Protein AF-A0A925Z202-F1 (afdb_monomer)

Solvent-accessible surface area (backbone atoms only — not comparable to full-atom values): 5417 Å² total; per-residue (Å²): 87,71,62,61,81,42,60,55,91,42,90,78,46,19,54,68,35,37,52,53,46,52,52,53,21,55,34,23,73,70,73,74,42,89,38,54,37,22,10,60,64,28,51,52,48,29,52,75,57,70,37,56,90,42,40,73,40,79,38,73,48,36,68,71,46,50,43,42,75,75,67,46,84,51,68,81,57,52,53,52,56,51,53,53,51,50,55,63,68,69,56,80,79,84,126

Radius of gyration: 18.95 Å; Cα contacts (8 Å, |Δi|>4): 109; chains: 1; bounding box: 49×37×47 Å

Mean predicted aligned error: 6.06 Å

pLDDT: mean 90.88, std 10.69, range [42.31, 98.75]

Structure (mmCIF, N/CA/C/O backbone):
data_AF-A0A925Z202-F1
#
_entry.id   AF-A0A925Z202-F1
#
loop_
_atom_site.group_PDB
_atom_site.id
_atom_site.type_symbol
_atom_site.label_atom_id
_atom_site.label_alt_id
_atom_site.label_comp_id
_atom_site.label_asym_id
_atom_site.label_entity_id
_atom_site.label_seq_id
_atom_site.pdbx_PDB_ins_code
_atom_site.Cartn_x
_atom_site.Cartn_y
_atom_site.Cartn_z
_atom_site.occupancy
_atom_site.B_iso_or_equiv
_atom_site.auth_seq_id
_atom_site.auth_comp_id
_atom_site.auth_asym_id
_atom_site.auth_atom_id
_atom_site.pdbx_PDB_model_num
ATOM 1 N N . TRP A 1 1 ? 2.695 -1.446 2.423 1.00 92.50 1 TRP A N 1
A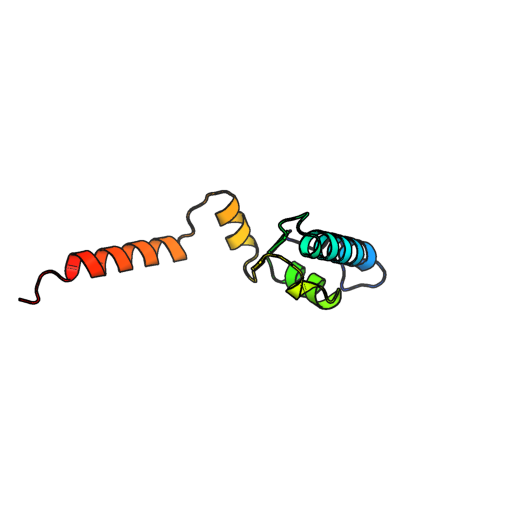TOM 2 C CA . TRP A 1 1 ? 3.518 -1.009 1.284 1.00 92.50 1 TRP A CA 1
ATOM 3 C C . TRP A 1 1 ? 3.316 0.484 1.065 1.00 92.50 1 TRP A C 1
ATOM 5 O O . TRP A 1 1 ? 2.177 0.912 0.928 1.00 92.50 1 TRP A O 1
ATOM 15 N N . ASN A 1 2 ? 4.391 1.274 1.100 1.00 92.50 2 ASN A N 1
ATOM 16 C CA . ASN A 1 2 ? 4.372 2.711 0.834 1.00 92.50 2 ASN A CA 1
ATOM 17 C C . ASN A 1 2 ? 5.639 3.085 0.043 1.00 92.50 2 ASN A C 1
ATOM 19 O O . ASN A 1 2 ? 6.723 3.087 0.614 1.00 92.50 2 ASN A O 1
ATOM 23 N N . GLY A 1 3 ? 5.499 3.311 -1.264 1.00 93.38 3 GLY A N 1
ATOM 24 C CA . GLY A 1 3 ? 6.584 3.656 -2.186 1.00 93.38 3 GLY A CA 1
ATOM 25 C C . GLY A 1 3 ? 6.953 2.514 -3.150 1.00 93.38 3 GLY A C 1
ATOM 26 O O . GLY A 1 3 ? 7.282 1.425 -2.678 1.00 93.38 3 GLY A O 1
ATOM 27 N N . PRO A 1 4 ? 6.916 2.722 -4.481 1.00 95.75 4 PRO A N 1
ATOM 28 C CA . PRO A 1 4 ? 7.421 1.771 -5.480 1.00 95.75 4 PRO A CA 1
ATOM 29 C C . PRO A 1 4 ? 8.869 1.319 -5.221 1.00 95.75 4 PRO A C 1
ATOM 31 O O . PRO A 1 4 ? 9.642 2.026 -4.580 1.00 95.75 4 PRO A O 1
ATOM 34 N N . LEU A 1 5 ? 9.263 0.152 -5.746 1.00 96.06 5 LEU A N 1
ATOM 35 C CA . LEU A 1 5 ? 10.632 -0.369 -5.581 1.00 96.06 5 LEU A CA 1
ATOM 36 C C . LEU A 1 5 ? 11.659 0.320 -6.500 1.00 96.06 5 LEU A C 1
ATOM 38 O O . LEU A 1 5 ? 12.862 0.182 -6.293 1.00 96.06 5 LEU A O 1
ATOM 42 N N . GLY A 1 6 ? 11.191 1.039 -7.516 1.00 94.81 6 GLY A N 1
ATOM 43 C CA . GLY A 1 6 ? 11.998 1.772 -8.488 1.00 94.81 6 GLY A CA 1
ATOM 44 C C . GLY A 1 6 ? 11.152 2.814 -9.217 1.00 94.81 6 GLY A C 1
ATOM 45 O O . GLY A 1 6 ? 9.954 2.925 -8.948 1.00 94.81 6 GLY A O 1
ATOM 46 N N . ALA A 1 7 ? 11.773 3.555 -10.139 1.00 95.69 7 ALA A N 1
ATOM 47 C CA . ALA A 1 7 ? 11.108 4.542 -10.995 1.00 95.69 7 ALA A CA 1
ATOM 48 C C . ALA A 1 7 ? 10.191 3.834 -12.007 1.00 95.69 7 ALA A C 1
ATOM 50 O O . ALA A 1 7 ? 10.570 3.602 -13.155 1.00 95.69 7 ALA A O 1
ATOM 51 N N . PHE A 1 8 ? 9.013 3.411 -11.547 1.00 96.12 8 PHE A N 1
ATOM 52 C CA . PHE A 1 8 ? 8.107 2.541 -12.295 1.00 96.12 8 PHE A CA 1
ATOM 53 C C . PHE A 1 8 ? 7.537 3.181 -13.558 1.00 96.12 8 PHE A C 1
ATOM 55 O O . PHE A 1 8 ? 7.052 2.480 -14.441 1.00 96.12 8 PHE A O 1
ATOM 62 N N . GLU A 1 9 ? 7.624 4.500 -13.639 1.00 95.56 9 GLU A N 1
ATOM 63 C CA . GLU A 1 9 ? 7.229 5.322 -14.770 1.00 95.56 9 GLU A CA 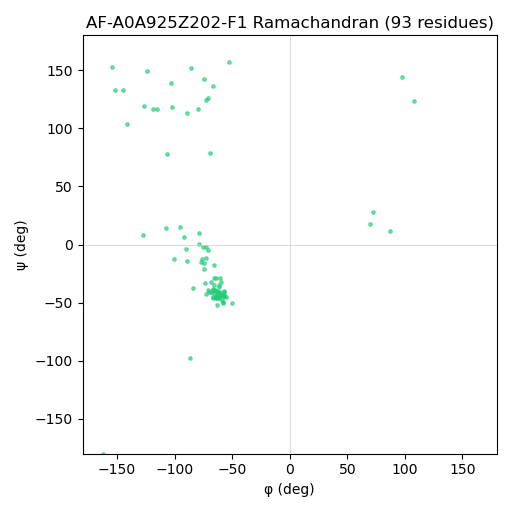1
ATOM 64 C C . GLU A 1 9 ? 8.218 5.230 -15.943 1.00 95.56 9 GLU A C 1
ATOM 66 O O . GLU A 1 9 ? 7.886 5.641 -17.054 1.00 95.56 9 GLU A O 1
ATOM 71 N N . ILE A 1 10 ? 9.432 4.711 -15.716 1.00 96.44 10 ILE A N 1
ATOM 72 C CA . ILE A 1 10 ? 10.507 4.651 -16.711 1.00 96.44 10 ILE A CA 1
ATOM 73 C C . ILE A 1 10 ? 10.818 3.188 -17.030 1.00 96.44 10 ILE A C 1
ATOM 75 O O . ILE A 1 10 ? 11.306 2.450 -16.179 1.00 96.44 10 ILE A O 1
ATOM 79 N N . GLU A 1 11 ? 10.607 2.763 -18.275 1.00 92.56 11 GLU A N 1
ATOM 80 C CA . GLU A 1 11 ? 11.013 1.425 -18.720 1.00 92.56 11 GLU A CA 1
ATOM 81 C C . GLU A 1 11 ? 12.551 1.280 -18.744 1.00 92.56 11 GLU A C 1
ATOM 83 O O . GLU A 1 11 ? 13.236 2.184 -19.237 1.00 92.56 11 GLU A O 1
ATOM 88 N N . PRO A 1 12 ? 13.126 0.156 -18.262 1.00 93.12 12 PRO A N 1
A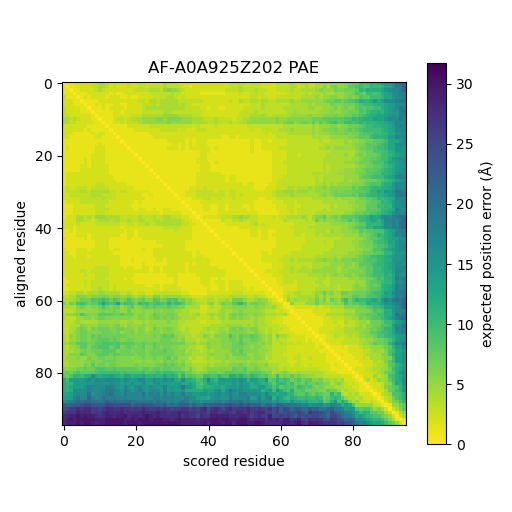TOM 89 C CA . PRO A 1 12 ? 12.479 -1.036 -17.687 1.00 93.12 12 PRO A CA 1
ATOM 90 C C . PRO A 1 12 ? 12.380 -1.038 -16.146 1.00 93.12 12 PRO A C 1
ATOM 92 O O . PRO A 1 12 ? 12.156 -2.078 -15.521 1.00 93.12 12 PRO A O 1
ATOM 95 N N . PHE A 1 13 ? 12.578 0.105 -15.493 1.00 96.00 13 PHE A N 1
ATOM 96 C CA . PHE A 1 13 ? 12.796 0.220 -14.047 1.00 96.00 13 PHE A CA 1
ATOM 97 C C . PHE A 1 13 ? 11.543 -0.014 -13.178 1.00 96.00 13 PHE A C 1
ATOM 99 O O . PHE A 1 13 ? 11.645 -0.042 -11.950 1.00 96.00 13 PHE A O 1
ATOM 106 N N . GLY A 1 14 ? 10.376 -0.255 -13.787 1.00 96.44 14 GLY A N 1
ATOM 107 C CA . GLY A 1 14 ? 9.139 -0.644 -13.097 1.00 96.44 14 GLY A CA 1
ATOM 108 C C . GLY A 1 14 ? 8.926 -2.138 -12.894 1.00 96.44 14 GLY A C 1
ATOM 109 O O . GLY A 1 14 ? 8.096 -2.519 -12.067 1.00 96.44 14 GLY A O 1
ATOM 110 N N . GLN A 1 15 ? 9.683 -3.000 -13.576 1.00 96.88 15 GLN A N 1
ATOM 111 C CA . GLN A 1 15 ? 9.421 -4.444 -13.558 1.00 96.88 15 GLN A CA 1
ATOM 112 C C . GLN A 1 15 ? 9.426 -5.036 -12.142 1.00 96.88 15 GLN A C 1
ATOM 114 O O . GLN A 1 15 ? 8.512 -5.776 -11.787 1.00 96.88 15 GLN A O 1
ATOM 119 N N . GLY A 1 16 ? 10.392 -4.651 -11.301 1.00 97.75 16 GLY A N 1
ATOM 120 C CA . GLY A 1 16 ? 10.447 -5.106 -9.908 1.00 97.75 16 GLY A CA 1
ATOM 121 C C . GLY A 1 16 ? 9.210 -4.698 -9.100 1.00 97.75 16 GLY A C 1
ATOM 122 O O . GLY A 1 16 ? 8.630 -5.523 -8.395 1.00 97.75 16 GLY A O 1
ATOM 123 N N . THR A 1 17 ? 8.756 -3.452 -9.259 1.00 98.19 17 THR A N 1
ATOM 124 C CA . THR A 1 17 ? 7.520 -2.944 -8.646 1.00 98.19 17 THR A CA 1
ATOM 125 C C . THR A 1 17 ? 6.309 -3.769 -9.073 1.00 98.19 17 THR A C 1
ATOM 127 O O . THR A 1 17 ? 5.518 -4.192 -8.227 1.00 98.19 17 THR A O 1
ATOM 130 N N . PHE A 1 18 ? 6.173 -4.039 -10.371 1.00 98.19 18 PHE A N 1
ATOM 131 C CA . PHE A 1 18 ? 5.015 -4.749 -10.908 1.00 98.19 18 PHE A CA 1
ATOM 132 C C . PHE A 1 18 ? 4.993 -6.234 -10.529 1.00 98.19 18 PHE A C 1
ATOM 134 O O . PHE A 1 18 ? 3.931 -6.760 -10.195 1.00 98.19 18 PHE A O 1
ATOM 141 N N . GLU A 1 19 ? 6.143 -6.908 -10.526 1.00 98.25 19 GLU A N 1
ATOM 142 C CA . GLU A 1 19 ? 6.239 -8.309 -10.099 1.00 98.25 19 GLU A CA 1
ATOM 143 C C . GLU A 1 19 ? 5.886 -8.477 -8.619 1.00 98.25 19 GLU A C 1
ATOM 145 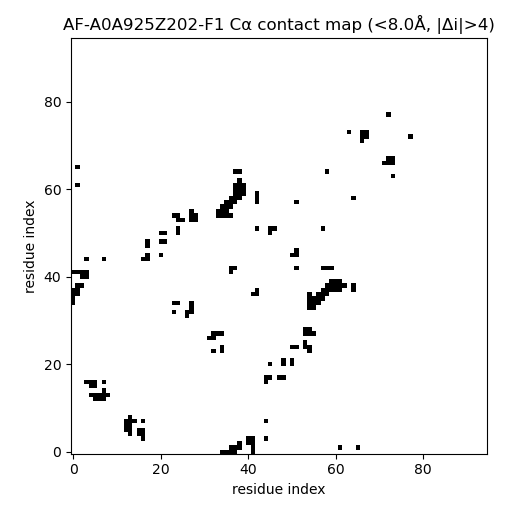O O . GLU A 1 19 ? 5.090 -9.350 -8.260 1.00 98.25 19 GLU A O 1
ATOM 150 N N . VAL A 1 20 ? 6.399 -7.595 -7.754 1.00 98.31 20 VAL A N 1
ATOM 151 C CA . VAL A 1 20 ? 6.046 -7.600 -6.328 1.00 98.31 20 VAL A CA 1
ATOM 152 C C . VAL A 1 20 ? 4.553 -7.320 -6.135 1.00 98.31 20 VAL A C 1
ATOM 154 O O . VAL A 1 20 ? 3.901 -8.033 -5.367 1.00 98.31 20 VAL A O 1
ATOM 157 N N . ALA A 1 21 ? 3.988 -6.350 -6.862 1.00 98.31 21 ALA A N 1
ATOM 158 C CA . ALA A 1 21 ? 2.560 -6.039 -6.813 1.00 98.31 21 ALA A CA 1
ATOM 159 C C . ALA A 1 21 ? 1.695 -7.253 -7.184 1.00 98.31 21 ALA A C 1
ATOM 161 O O . ALA A 1 21 ? 0.801 -7.638 -6.425 1.00 98.31 21 ALA A O 1
ATOM 162 N N . ARG A 1 22 ? 1.998 -7.904 -8.314 1.00 98.62 22 ARG A N 1
ATOM 163 C CA . ARG A 1 22 ? 1.279 -9.097 -8.785 1.00 98.62 22 ARG A CA 1
ATOM 164 C C . ARG A 1 22 ? 1.407 -10.272 -7.820 1.00 98.62 22 ARG A C 1
ATOM 166 O O . ARG A 1 22 ? 0.420 -10.962 -7.553 1.00 98.62 22 ARG A O 1
ATOM 173 N N . ALA A 1 23 ? 2.594 -10.497 -7.260 1.00 98.62 23 ALA A N 1
ATOM 174 C CA . ALA A 1 23 ? 2.807 -11.554 -6.277 1.00 98.62 23 ALA A CA 1
ATOM 175 C C . ALA A 1 23 ? 2.000 -11.314 -4.990 1.00 98.62 23 ALA A C 1
ATOM 177 O O . ALA A 1 23 ? 1.344 -12.23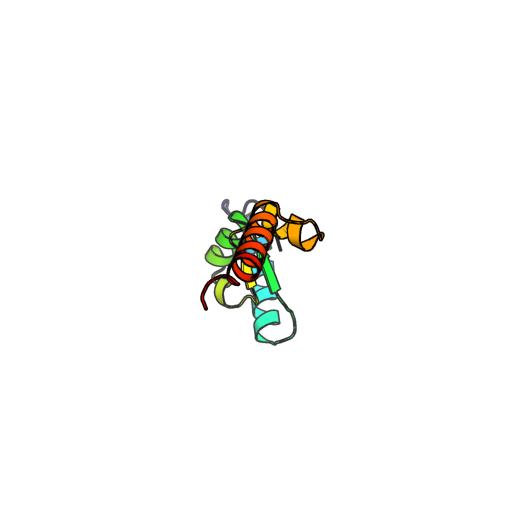8 -4.498 1.00 98.62 23 ALA A O 1
ATOM 178 N N . ALA A 1 24 ? 2.006 -10.083 -4.473 1.00 98.50 24 ALA A N 1
ATOM 179 C CA . ALA A 1 24 ? 1.256 -9.700 -3.280 1.00 98.50 24 ALA A CA 1
ATOM 180 C C . ALA A 1 24 ? -0.263 -9.837 -3.489 1.00 98.50 24 ALA A C 1
ATOM 182 O O . ALA A 1 24 ? -0.943 -10.449 -2.661 1.00 98.50 24 ALA A O 1
ATOM 183 N N . ALA A 1 25 ? -0.783 -9.364 -4.623 1.00 98.56 25 ALA A N 1
ATOM 184 C CA . ALA A 1 25 ? -2.188 -9.518 -5.004 1.00 98.56 25 ALA A CA 1
ATOM 185 C C . ALA A 1 25 ? -2.609 -10.992 -5.061 1.00 98.56 25 ALA A C 1
ATOM 187 O O . ALA A 1 25 ? -3.572 -11.406 -4.413 1.00 98.56 25 ALA A O 1
ATOM 188 N N . ARG A 1 26 ? -1.821 -11.833 -5.746 1.00 98.69 26 ARG A N 1
ATOM 189 C CA . ARG A 1 26 ? -2.075 -13.279 -5.820 1.00 98.69 26 ARG A CA 1
ATOM 190 C C . ARG A 1 26 ? -2.139 -13.924 -4.434 1.00 98.69 26 ARG A C 1
ATOM 192 O O . ARG A 1 26 ? -3.024 -14.738 -4.185 1.00 98.69 26 ARG A O 1
ATOM 199 N N . LEU A 1 27 ? -1.211 -13.588 -3.535 1.00 98.75 27 LEU A N 1
ATOM 200 C CA . LEU A 1 27 ? -1.199 -14.128 -2.170 1.00 98.75 27 LEU A CA 1
ATOM 201 C C . LEU A 1 27 ? -2.382 -13.626 -1.332 1.00 98.75 27 LEU A C 1
ATOM 203 O O . LEU A 1 27 ? -2.905 -14.385 -0.515 1.00 98.75 27 LEU A O 1
ATOM 207 N N . THR A 1 28 ? -2.837 -12.397 -1.576 1.00 98.56 28 THR A N 1
ATOM 208 C CA . THR A 1 28 ? -4.039 -11.832 -0.944 1.00 98.56 28 THR A CA 1
ATOM 209 C C . THR A 1 28 ? -5.283 -12.616 -1.321 1.00 98.56 28 THR A C 1
ATOM 211 O O . THR A 1 28 ? -5.982 -13.113 -0.442 1.00 98.56 28 THR A O 1
ATOM 214 N N . LYS A 1 29 ? -5.518 -12.829 -2.622 1.00 98.25 29 LYS A N 1
ATOM 215 C CA . LYS A 1 29 ? -6.669 -13.612 -3.109 1.00 98.25 29 LYS A CA 1
ATOM 216 C C . LYS A 1 29 ? -6.659 -15.057 -2.617 1.00 98.25 29 LYS A C 1
ATOM 218 O O . LYS A 1 29 ? -7.710 -15.661 -2.452 1.00 98.25 29 LYS A O 1
ATOM 223 N N . GLN A 1 30 ? -5.472 -15.613 -2.372 1.00 98.31 30 GLN A N 1
ATOM 224 C CA . GLN A 1 30 ? -5.305 -16.942 -1.779 1.00 98.31 30 GLN A CA 1
ATOM 225 C C . GLN A 1 30 ? -5.578 -16.970 -0.263 1.00 98.31 30 GLN A C 1
ATOM 227 O O . GLN A 1 30 ? -5.464 -18.033 0.342 1.00 98.31 30 GLN A O 1
ATOM 232 N N . GLY A 1 31 ? -5.883 -15.832 0.369 1.00 97.88 31 GLY A N 1
ATOM 233 C CA . GLY A 1 31 ? -6.080 -15.719 1.816 1.00 97.88 31 GLY A CA 1
ATOM 234 C C . GLY A 1 31 ? -4.792 -15.893 2.626 1.00 97.88 31 GLY A C 1
ATOM 235 O O . GLY A 1 31 ? -4.844 -16.184 3.817 1.00 97.88 31 GLY A O 1
ATOM 236 N N . ARG A 1 32 ? -3.623 -15.759 1.985 1.00 98.44 32 ARG A N 1
ATOM 237 C CA . ARG A 1 32 ? -2.307 -16.035 2.589 1.00 98.44 32 ARG A CA 1
ATOM 238 C C . ARG A 1 32 ? -1.569 -14.785 3.047 1.00 98.44 32 ARG A C 1
ATOM 240 O O . ARG A 1 32 ? -0.548 -14.901 3.720 1.00 98.44 32 ARG A O 1
ATOM 247 N N . LEU A 1 33 ? -2.037 -13.612 2.638 1.00 98.06 33 LEU A N 1
ATOM 248 C CA . LEU A 1 33 ? -1.419 -12.335 2.955 1.00 98.06 33 LEU A CA 1
ATOM 249 C C . LEU A 1 33 ? -2.507 -11.282 3.150 1.00 98.06 33 LEU A C 1
ATOM 251 O O . LEU A 1 33 ? -3.401 -11.163 2.320 1.00 98.06 33 LEU A O 1
ATOM 255 N N . ILE A 1 34 ? -2.405 -10.504 4.225 1.00 97.62 34 ILE A N 1
ATOM 256 C CA . ILE A 1 34 ? -3.169 -9.266 4.378 1.00 97.62 34 ILE A CA 1
ATOM 257 C C . ILE A 1 34 ? -2.319 -8.161 3.763 1.00 97.62 34 ILE A C 1
ATOM 259 O O . ILE A 1 34 ? -1.233 -7.857 4.263 1.00 97.62 34 ILE A O 1
ATOM 263 N N . THR A 1 35 ? -2.779 -7.587 2.658 1.00 97.19 35 THR A N 1
ATOM 264 C CA . THR A 1 35 ? -2.038 -6.555 1.934 1.00 97.19 35 THR A CA 1
ATOM 265 C C . THR A 1 35 ? -2.598 -5.178 2.220 1.00 97.19 35 THR A C 1
ATOM 267 O O . THR A 1 35 ? -3.741 -4.850 1.918 1.00 97.19 35 THR A O 1
ATOM 270 N N . VAL A 1 36 ? -1.741 -4.349 2.800 1.00 95.12 36 VAL A N 1
ATOM 271 C CA . VAL A 1 36 ? -2.050 -2.972 3.156 1.00 95.12 36 VAL A CA 1
ATOM 272 C C . VAL A 1 36 ? -1.105 -2.074 2.374 1.00 95.12 36 VAL A C 1
ATOM 274 O O . VAL A 1 36 ? 0.116 -2.155 2.553 1.00 95.12 36 VAL A O 1
ATOM 277 N N . ALA A 1 37 ? -1.643 -1.239 1.494 1.00 94.44 37 ALA A N 1
ATOM 278 C CA . ALA A 1 37 ? -0.881 -0.303 0.676 1.00 94.44 37 ALA A CA 1
ATOM 279 C C . ALA A 1 37 ? -1.370 1.133 0.877 1.00 94.44 37 ALA A C 1
ATOM 281 O O . ALA A 1 37 ? -2.540 1.365 1.172 1.00 94.44 37 ALA A O 1
ATOM 282 N N . GLY A 1 38 ? -0.469 2.101 0.738 1.00 92.06 38 GLY A N 1
ATOM 283 C CA . GLY A 1 38 ? -0.804 3.507 0.925 1.00 92.06 38 GLY A CA 1
ATOM 284 C C . GLY A 1 38 ? 0.113 4.452 0.162 1.00 92.06 38 GLY A C 1
ATOM 285 O O . GLY A 1 38 ? 1.284 4.132 -0.055 1.00 92.06 38 GLY A O 1
ATOM 286 N N . GLY A 1 39 ? -0.401 5.629 -0.190 1.00 93.31 39 GLY A N 1
ATOM 287 C CA . GLY A 1 39 ? 0.337 6.728 -0.821 1.00 93.31 39 GLY A CA 1
ATOM 288 C C . GLY A 1 39 ? 0.182 6.786 -2.338 1.00 93.31 39 GLY A C 1
ATOM 289 O O . GLY A 1 39 ? 0.123 5.749 -2.992 1.00 93.31 39 GLY A O 1
ATOM 290 N N . GLY A 1 40 ? 0.132 8.007 -2.882 1.00 93.44 40 GLY A N 1
ATOM 291 C CA . GLY A 1 40 ? -0.179 8.279 -4.290 1.00 93.44 40 GLY A CA 1
ATOM 292 C C . GLY A 1 40 ? 0.639 7.452 -5.281 1.00 93.44 40 GLY A C 1
ATOM 293 O O . GLY A 1 40 ? 0.054 6.774 -6.118 1.00 93.44 40 GLY A O 1
ATOM 294 N N . ASP A 1 41 ? 1.963 7.419 -5.132 1.00 94.62 41 ASP A N 1
ATOM 295 C CA . ASP A 1 41 ? 2.837 6.674 -6.051 1.00 94.62 41 ASP A CA 1
ATOM 296 C C . ASP A 1 41 ? 2.624 5.160 -5.955 1.00 94.62 41 ASP A C 1
ATOM 298 O O . ASP A 1 41 ? 2.587 4.468 -6.969 1.00 94.62 41 ASP A O 1
ATOM 302 N N . THR A 1 42 ? 2.402 4.632 -4.744 1.00 95.44 42 THR A N 1
ATOM 303 C CA . THR A 1 42 ? 2.047 3.218 -4.554 1.00 95.44 42 THR A CA 1
ATOM 304 C C . THR A 1 42 ? 0.733 2.899 -5.256 1.00 95.44 42 THR A C 1
ATOM 306 O O . THR A 1 42 ? 0.645 1.898 -5.959 1.00 95.44 42 THR A O 1
ATOM 309 N N . VAL A 1 43 ? -0.288 3.745 -5.085 1.00 95.50 43 VAL A N 1
ATOM 310 C CA . VAL A 1 43 ? -1.599 3.558 -5.721 1.00 95.50 43 VAL A CA 1
ATOM 311 C C . VAL A 1 43 ? -1.464 3.590 -7.243 1.00 95.50 43 VAL A C 1
ATOM 313 O O . VAL A 1 43 ? -1.988 2.707 -7.920 1.00 95.50 43 VAL A O 1
ATOM 316 N N . SER A 1 44 ? -0.709 4.545 -7.785 1.00 96.19 44 SER A N 1
ATOM 317 C CA . SER A 1 44 ? -0.424 4.635 -9.220 1.00 96.19 44 SER A CA 1
ATOM 318 C C . SER A 1 44 ? 0.291 3.388 -9.745 1.00 96.19 44 SER A C 1
ATOM 320 O O . SER A 1 44 ? -0.106 2.849 -10.777 1.00 96.19 44 SER A O 1
ATOM 322 N N . ALA A 1 45 ? 1.284 2.874 -9.016 1.00 97.00 45 ALA A N 1
ATOM 323 C CA . ALA A 1 45 ? 1.998 1.659 -9.393 1.00 97.00 45 ALA A CA 1
ATOM 324 C C . ALA A 1 45 ? 1.113 0.399 -9.342 1.00 97.00 45 ALA A C 1
ATOM 326 O O . ALA A 1 45 ? 1.202 -0.448 -10.231 1.00 97.00 45 ALA A O 1
ATOM 327 N N . LEU A 1 46 ? 0.236 0.275 -8.339 1.00 97.44 46 LEU A N 1
ATOM 328 C CA . LEU A 1 46 ? -0.737 -0.823 -8.250 1.00 97.44 46 LEU A CA 1
ATOM 329 C C . LEU A 1 46 ? -1.758 -0.777 -9.394 1.00 97.44 46 LEU A C 1
ATOM 331 O O . LEU A 1 46 ? -2.070 -1.820 -9.976 1.00 97.44 46 LEU A O 1
ATOM 335 N N . ASN A 1 47 ? -2.219 0.426 -9.750 1.00 96.88 47 ASN A N 1
ATOM 336 C CA . ASN A 1 47 ? -3.112 0.645 -10.886 1.00 96.88 47 ASN A CA 1
ATOM 337 C C . ASN A 1 47 ? -2.424 0.276 -12.205 1.00 96.88 47 ASN A C 1
ATOM 339 O O . ASN A 1 47 ? -3.002 -0.453 -13.006 1.00 96.88 47 ASN A O 1
ATOM 343 N N . ALA A 1 48 ? -1.177 0.712 -12.406 1.00 96.75 48 ALA A N 1
ATOM 344 C CA . ALA A 1 48 ? -0.381 0.358 -13.581 1.00 96.75 48 ALA A CA 1
ATOM 345 C C . ALA A 1 48 ? -0.132 -1.159 -13.681 1.00 96.75 48 ALA A C 1
ATOM 347 O O . ALA A 1 48 ? -0.130 -1.720 -14.775 1.00 96.75 48 ALA A O 1
ATOM 348 N N . ALA A 1 49 ? 0.023 -1.841 -12.542 1.00 97.06 49 ALA A N 1
ATOM 349 C CA . ALA A 1 49 ? 0.128 -3.296 -12.481 1.00 97.06 49 ALA A CA 1
ATOM 350 C C . ALA A 1 49 ? -1.219 -4.029 -12.652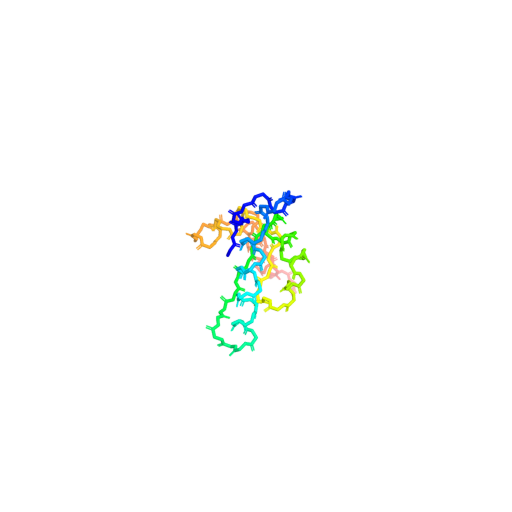 1.00 97.06 49 ALA A C 1
ATOM 352 O O . ALA A 1 49 ? -1.205 -5.246 -12.847 1.00 97.06 49 ALA A O 1
ATOM 353 N N . GLY A 1 50 ? -2.354 -3.322 -12.576 1.00 97.94 50 GLY A N 1
ATOM 354 C CA . GLY A 1 50 ? -3.702 -3.875 -12.721 1.00 97.94 50 GLY A CA 1
ATOM 355 C C . GLY A 1 50 ? -4.179 -4.714 -11.532 1.00 97.94 50 GLY A C 1
ATOM 356 O O . GLY A 1 50 ? -4.954 -5.645 -11.732 1.00 97.94 50 GLY A O 1
ATOM 357 N N . VAL A 1 51 ? -3.694 -4.440 -10.314 1.00 98.19 51 VAL A N 1
ATOM 358 C CA . VAL A 1 51 ? -3.934 -5.309 -9.140 1.00 98.19 51 VAL A CA 1
ATOM 359 C C . VAL A 1 51 ? -4.505 -4.600 -7.910 1.00 98.19 51 VAL A C 1
ATOM 361 O O . VAL A 1 51 ? -4.581 -5.198 -6.839 1.00 98.19 51 VAL A O 1
ATOM 364 N N . THR A 1 52 ? -4.900 -3.333 -8.030 1.00 96.88 52 THR A N 1
ATOM 365 C CA . THR A 1 52 ? -5.389 -2.519 -6.903 1.00 96.88 52 THR A CA 1
ATOM 366 C C . THR A 1 52 ? -6.559 -3.165 -6.162 1.00 96.88 52 THR A C 1
ATOM 368 O O . THR A 1 52 ? -6.524 -3.245 -4.937 1.00 96.88 52 THR A O 1
ATOM 371 N N . ASP A 1 53 ? -7.547 -3.690 -6.890 1.00 97.12 53 ASP A N 1
ATOM 372 C CA . ASP A 1 53 ? -8.753 -4.298 -6.305 1.00 97.12 53 ASP A CA 1
ATOM 373 C C . ASP A 1 53 ? -8.494 -5.667 -5.654 1.00 97.12 53 ASP A C 1
ATOM 375 O O . ASP A 1 53 ? -9.336 -6.190 -4.926 1.00 97.12 53 ASP A O 1
ATOM 379 N N . ASP A 1 54 ? -7.320 -6.252 -5.897 1.00 98.00 54 ASP A N 1
ATOM 380 C CA . ASP A 1 54 ? -6.916 -7.533 -5.321 1.00 98.00 54 ASP A CA 1
ATOM 381 C C . ASP A 1 54 ? -6.186 -7.371 -3.973 1.00 98.00 54 ASP A C 1
ATOM 383 O O . ASP A 1 54 ? -5.840 -8.371 -3.337 1.00 98.00 54 ASP A O 1
ATOM 387 N N . PHE A 1 55 ? -5.931 -6.134 -3.531 1.00 97.94 55 PHE A N 1
ATOM 388 C CA . PHE A 1 55 ? -5.333 -5.838 -2.228 1.00 97.94 55 PHE A CA 1
ATOM 389 C C . PHE A 1 55 ? -6.392 -5.777 -1.119 1.00 97.94 55 PHE A C 1
ATOM 391 O O . PHE A 1 55 ? -7.543 -5.422 -1.354 1.00 97.94 55 PHE A O 1
ATOM 398 N N . THR A 1 56 ? -6.008 -6.085 0.126 1.00 97.50 56 THR A N 1
ATOM 399 C CA . THR A 1 56 ? -6.947 -6.036 1.264 1.00 97.50 56 THR A CA 1
ATOM 400 C C . THR A 1 56 ? -7.371 -4.607 1.591 1.00 97.50 56 THR A C 1
ATOM 402 O O . THR A 1 56 ? -8.530 -4.362 1.917 1.00 97.50 56 THR A O 1
ATOM 405 N N . TYR A 1 57 ? -6.431 -3.663 1.540 1.00 95.06 57 TYR A N 1
ATOM 406 C CA . TYR A 1 57 ? -6.706 -2.250 1.766 1.00 95.06 57 TYR A CA 1
ATOM 407 C C . TYR A 1 57 ? -5.710 -1.368 1.018 1.00 95.06 57 TYR A C 1
ATOM 409 O O . TYR A 1 57 ? -4.493 -1.566 1.110 1.00 95.06 57 TYR A O 1
ATOM 417 N N . VAL A 1 58 ? -6.236 -0.358 0.326 1.00 94.56 58 VAL A N 1
ATOM 418 C CA . VAL A 1 58 ? -5.454 0.640 -0.402 1.00 94.56 58 VAL A CA 1
ATOM 419 C C . VAL A 1 58 ? -5.878 2.036 0.044 1.00 94.56 58 VAL A C 1
ATOM 421 O O . VAL A 1 58 ? -7.030 2.433 -0.108 1.00 94.56 58 VAL A O 1
ATOM 424 N N . SER A 1 59 ? -4.930 2.785 0.599 1.00 91.12 59 SER A N 1
ATOM 425 C CA . SER A 1 59 ? -5.115 4.160 1.055 1.00 91.12 59 SER A CA 1
ATOM 426 C C . SER A 1 59 ? -4.506 5.157 0.076 1.00 91.12 59 SER A C 1
ATOM 428 O O . SER A 1 59 ? -3.374 4.995 -0.379 1.00 91.12 59 SER A O 1
ATOM 430 N N . THR A 1 60 ? -5.196 6.263 -0.184 1.00 87.69 60 THR A N 1
ATOM 431 C CA . THR A 1 60 ? -4.589 7.410 -0.880 1.00 87.69 60 THR A CA 1
ATOM 432 C C . THR A 1 60 ? -3.637 8.191 0.026 1.00 87.69 60 THR A C 1
ATOM 434 O O . THR A 1 60 ? -2.736 8.875 -0.459 1.00 87.69 60 THR A O 1
ATOM 437 N N . ALA A 1 61 ? -3.784 8.064 1.348 1.00 84.81 61 ALA A N 1
ATOM 438 C CA . ALA A 1 61 ? -2.893 8.704 2.300 1.00 84.81 61 ALA A CA 1
ATOM 439 C C . ALA A 1 61 ? -1.528 7.999 2.307 1.00 84.81 61 ALA A C 1
ATOM 441 O O . ALA A 1 61 ? -1.437 6.788 2.509 1.00 84.81 61 ALA A O 1
ATOM 442 N N . GLY A 1 62 ? -0.472 8.779 2.069 1.00 83.19 62 GLY A N 1
ATOM 443 C CA . GLY A 1 62 ? 0.920 8.338 2.147 1.00 83.19 62 GLY A CA 1
ATOM 444 C C . GLY A 1 62 ? 1.462 8.457 3.569 1.00 83.19 62 GLY A C 1
ATOM 445 O O . GLY A 1 62 ? 1.201 7.600 4.406 1.00 83.19 62 GLY A O 1
ATOM 446 N N . GLY A 1 63 ? 2.179 9.548 3.852 1.00 83.88 63 GLY A N 1
ATOM 447 C CA . GLY A 1 63 ? 2.830 9.773 5.150 1.00 83.88 63 GLY A CA 1
ATOM 448 C C . GLY A 1 63 ? 1.874 9.730 6.345 1.00 83.88 63 GLY A C 1
ATOM 449 O O . GLY A 1 63 ? 2.146 9.025 7.306 1.00 83.88 63 GLY A O 1
ATOM 450 N N . ALA A 1 64 ? 0.701 10.369 6.250 1.00 88.38 64 ALA A N 1
ATOM 451 C CA . ALA A 1 64 ? -0.293 10.351 7.332 1.00 88.38 64 ALA A CA 1
ATOM 452 C C . ALA A 1 64 ? -0.775 8.930 7.682 1.00 88.38 64 ALA A C 1
ATOM 454 O O . ALA A 1 64 ? -1.073 8.632 8.834 1.00 88.38 64 ALA A O 1
ATOM 455 N N . PHE A 1 65 ? -0.837 8.033 6.695 1.00 85.62 65 PHE A N 1
ATOM 456 C CA . PHE A 1 65 ? -1.190 6.638 6.937 1.00 85.62 65 PHE A CA 1
ATOM 457 C C . PHE A 1 65 ? -0.080 5.893 7.687 1.00 85.62 65 PHE A C 1
ATOM 459 O O . PHE A 1 65 ? -0.370 5.131 8.607 1.00 85.62 65 PHE A O 1
ATOM 466 N N . LEU A 1 66 ? 1.184 6.136 7.329 1.00 84.56 66 LEU A N 1
ATOM 467 C CA . LEU A 1 66 ? 2.330 5.554 8.027 1.00 84.56 66 LEU A CA 1
ATOM 468 C C . LEU A 1 66 ? 2.470 6.082 9.455 1.00 84.56 66 LEU A C 1
ATOM 470 O O . LEU A 1 66 ? 2.629 5.283 10.36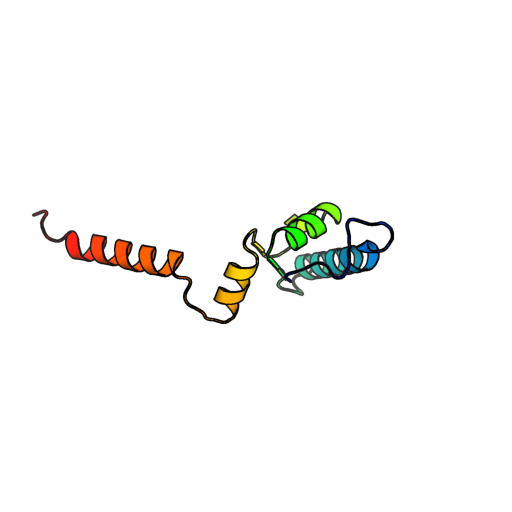8 1.00 84.56 66 LEU A O 1
ATOM 474 N N . GLU A 1 67 ? 2.338 7.391 9.667 1.00 89.31 67 GLU A N 1
ATOM 475 C CA . GLU A 1 67 ? 2.382 7.987 11.008 1.00 89.31 67 GLU A CA 1
ATOM 476 C C . GLU A 1 67 ? 1.323 7.379 11.930 1.00 89.31 67 GLU A C 1
ATOM 478 O O . GLU A 1 67 ? 1.591 7.074 13.092 1.00 89.31 67 GLU A O 1
ATOM 483 N N . TRP A 1 68 ? 0.125 7.146 11.396 1.00 88.75 68 TRP A N 1
ATOM 484 C CA . TRP A 1 68 ? -0.932 6.472 12.135 1.00 88.75 68 TRP A CA 1
ATOM 485 C C . TRP A 1 68 ? -0.597 5.007 12.443 1.00 88.75 68 TRP A C 1
ATOM 487 O O . TRP A 1 68 ? -0.826 4.557 13.565 1.00 88.75 68 TRP A O 1
ATOM 497 N N . LEU A 1 69 ? -0.013 4.268 11.492 1.00 86.44 69 LEU A N 1
ATOM 498 C CA . LEU A 1 69 ? 0.469 2.901 11.733 1.00 86.44 69 LEU A CA 1
ATOM 499 C C . LEU A 1 69 ? 1.619 2.840 12.751 1.00 86.44 69 LEU A C 1
ATOM 501 O O . LEU A 1 69 ? 1.742 1.846 13.462 1.00 86.44 69 LEU A O 1
ATOM 505 N N . GLU A 1 70 ? 2.429 3.894 12.858 1.00 89.75 70 GLU A N 1
ATOM 506 C CA . GLU A 1 70 ? 3.447 4.061 13.906 1.00 89.75 70 GLU A CA 1
ATOM 507 C C . GLU A 1 70 ? 2.836 4.341 15.293 1.00 89.75 70 GLU A C 1
ATOM 509 O O . GLU A 1 70 ? 3.561 4.406 16.285 1.00 89.75 70 GLU A O 1
ATOM 514 N N . GLY A 1 71 ? 1.511 4.502 15.383 1.00 90.81 71 GLY A N 1
ATOM 515 C CA . GLY A 1 71 ? 0.787 4.768 16.625 1.00 90.81 71 GLY A CA 1
ATOM 516 C C . GLY A 1 71 ? 0.697 6.248 16.993 1.00 90.81 71 GLY A C 1
ATOM 517 O O . GLY A 1 71 ? 0.298 6.568 18.113 1.00 90.81 71 GLY A O 1
ATOM 518 N N . LYS A 1 72 ? 1.056 7.163 16.083 1.00 92.56 72 LYS A N 1
ATOM 519 C CA . LYS A 1 72 ? 0.901 8.603 16.317 1.00 92.56 72 LYS A CA 1
ATOM 520 C C . LYS A 1 72 ? -0.567 9.000 16.192 1.00 92.56 72 LYS A C 1
ATOM 522 O O . LYS A 1 72 ? -1.291 8.538 15.307 1.00 92.56 72 LYS A O 1
ATOM 527 N N . ASP A 1 73 ? -0.992 9.921 17.050 1.00 91.69 73 ASP A N 1
ATOM 528 C CA . ASP A 1 73 ? -2.287 10.569 16.891 1.00 91.69 73 ASP A CA 1
ATOM 529 C C . ASP A 1 73 ? -2.253 11.512 15.691 1.00 91.69 73 ASP A C 1
ATOM 531 O O . ASP A 1 73 ? -1.421 12.414 15.605 1.00 91.69 73 ASP A O 1
ATOM 535 N N . LEU A 1 74 ? -3.205 11.333 14.776 1.00 92.69 74 LEU A N 1
ATOM 536 C CA . LEU A 1 74 ? -3.397 12.252 13.663 1.00 92.69 74 LEU A CA 1
ATOM 537 C C . LEU A 1 74 ? -4.179 13.478 14.153 1.00 92.69 74 LEU A C 1
ATOM 539 O O . LEU A 1 74 ? -5.355 13.323 14.504 1.00 92.69 74 LEU A O 1
ATOM 543 N N . PRO A 1 75 ? -3.609 14.701 14.130 1.00 91.56 75 PRO A N 1
ATOM 544 C CA . PRO A 1 75 ? -4.261 15.883 14.702 1.00 91.56 75 PRO A CA 1
ATOM 545 C C . PRO A 1 75 ? -5.649 16.155 14.106 1.00 91.56 75 PRO A C 1
ATOM 547 O O . PRO A 1 75 ? -6.600 16.448 14.831 1.00 91.56 75 PRO A O 1
ATOM 550 N N . GLY A 1 76 ? -5.791 15.972 12.788 1.00 91.56 76 GLY A N 1
ATOM 551 C CA . GLY A 1 76 ? -7.065 16.140 12.084 1.00 91.56 76 GLY A CA 1
ATOM 552 C C . GLY A 1 76 ? -8.138 15.120 12.485 1.00 91.56 76 GLY A C 1
ATOM 553 O O . GLY A 1 76 ? -9.322 15.437 12.460 1.00 91.56 76 GLY A O 1
ATOM 554 N N . VAL A 1 77 ? -7.753 13.914 12.912 1.00 91.06 77 VAL A N 1
ATOM 555 C CA . VAL A 1 77 ? -8.698 12.906 13.426 1.00 91.06 77 VAL A CA 1
ATOM 556 C C . VAL A 1 77 ? -8.991 13.149 14.908 1.00 91.06 77 VAL A C 1
ATOM 558 O O . VAL A 1 77 ? -10.129 12.986 15.353 1.00 91.06 77 VAL A O 1
ATOM 561 N N . ALA A 1 78 ? -7.983 13.564 15.678 1.00 92.31 78 ALA A N 1
ATOM 562 C CA . ALA A 1 78 ? -8.115 13.848 17.103 1.00 92.31 78 ALA A CA 1
ATOM 563 C C . ALA A 1 78 ? -9.142 14.959 17.374 1.00 92.31 78 ALA A C 1
ATOM 565 O O . ALA A 1 78 ? -10.001 14.792 18.243 1.00 92.31 78 ALA A O 1
ATOM 566 N N . VAL A 1 79 ? -9.118 16.044 16.589 1.00 93.75 79 VAL A N 1
ATOM 567 C CA . VAL A 1 79 ? -10.086 17.143 16.744 1.00 93.75 79 VAL A CA 1
ATOM 568 C C . VAL A 1 79 ? -11.525 16.682 16.481 1.00 93.75 79 VAL A C 1
ATOM 570 O O . VAL A 1 79 ? -12.422 17.010 17.253 1.00 93.75 79 VAL A O 1
ATOM 573 N N . LEU A 1 80 ? -11.752 15.830 15.475 1.00 92.00 80 LEU A N 1
ATOM 574 C CA . LEU A 1 80 ? -13.086 15.302 15.167 1.00 92.00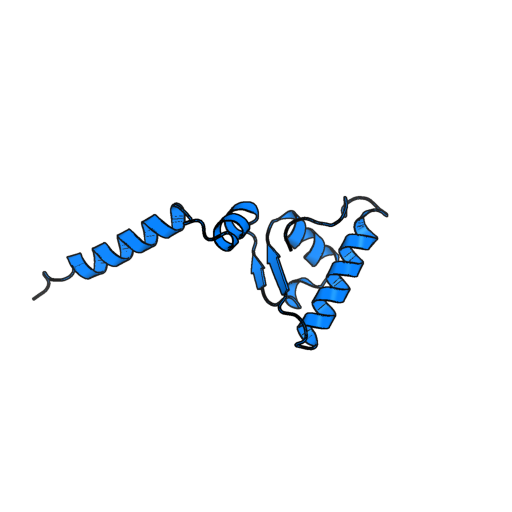 80 LEU A CA 1
ATOM 575 C C . LEU A 1 80 ? -13.635 14.421 16.298 1.00 92.00 80 LEU A C 1
ATOM 577 O O . LEU A 1 80 ? -14.814 14.521 16.642 1.00 92.00 80 LEU A O 1
ATOM 581 N N . LYS A 1 81 ? -12.781 13.598 16.925 1.00 89.69 81 LYS A N 1
ATOM 582 C CA . LYS A 1 81 ? -13.164 12.784 18.094 1.00 89.69 81 LYS A CA 1
ATOM 583 C C . LYS A 1 81 ? -13.596 13.658 19.275 1.00 89.69 81 LYS A C 1
ATOM 585 O O . LYS A 1 81 ? -14.581 13.342 19.942 1.00 89.69 81 LYS A O 1
ATOM 590 N N . GLN A 1 82 ? -12.882 14.757 19.520 1.00 88.06 82 GLN A N 1
ATOM 591 C CA . GLN A 1 82 ? -13.216 15.707 20.584 1.00 88.06 82 GLN A CA 1
ATOM 592 C C . GLN A 1 82 ? -14.539 16.425 20.300 1.00 88.06 82 GLN A C 1
ATOM 594 O O . GLN A 1 82 ? -15.401 16.474 21.178 1.00 88.06 82 GLN A O 1
ATOM 599 N N . SER A 1 83 ? -14.740 16.915 19.072 1.00 85.56 83 SER A N 1
ATOM 600 C CA . SER A 1 83 ? -15.991 17.570 18.671 1.00 85.56 83 SER A CA 1
ATOM 601 C C . SER A 1 83 ? -17.198 16.638 18.794 1.00 85.56 83 SER A C 1
ATOM 603 O O . SER A 1 83 ? -18.245 17.053 19.289 1.00 85.56 83 SER A O 1
ATOM 605 N N . PHE A 1 84 ? -17.052 15.368 18.403 1.00 84.94 84 PHE A N 1
ATOM 606 C CA . PHE A 1 84 ? -18.120 14.378 18.544 1.00 84.94 84 PHE A CA 1
ATOM 607 C C . PHE A 1 84 ? -18.491 14.138 20.014 1.00 84.94 84 PHE A C 1
ATOM 609 O O . PHE A 1 84 ? -19.669 14.176 20.369 1.00 84.94 84 PHE A O 1
ATOM 616 N N . LYS A 1 85 ? -17.494 13.963 20.889 1.00 80.19 85 LYS A N 1
ATOM 617 C CA . LYS A 1 85 ? -17.720 13.790 22.331 1.00 80.19 85 LYS A CA 1
ATOM 618 C C . LYS A 1 85 ? -18.413 15.009 22.954 1.00 80.19 85 LYS A C 1
ATOM 620 O O . LYS A 1 85 ? -19.398 14.846 23.669 1.00 80.19 85 LYS A O 1
ATOM 625 N N . ALA A 1 86 ? -17.966 16.217 22.609 1.00 77.25 86 ALA A N 1
ATOM 626 C CA . ALA A 1 86 ? -18.582 17.458 23.076 1.00 77.25 86 ALA A CA 1
ATOM 627 C C . ALA A 1 86 ? -20.048 17.596 22.621 1.00 77.25 86 ALA A C 1
ATOM 629 O O . ALA A 1 86 ? -20.886 18.068 23.386 1.00 77.25 86 ALA A O 1
ATOM 630 N N . SER A 1 87 ? -20.389 17.141 21.409 1.00 76.88 87 SER A N 1
ATOM 631 C CA . SER A 1 87 ? -21.774 17.139 20.917 1.00 76.88 87 SER A CA 1
ATOM 632 C C . SER A 1 87 ? -22.688 16.192 21.702 1.00 76.88 87 SER A C 1
ATOM 634 O O . SER A 1 87 ? -23.870 16.493 21.868 1.00 76.88 87 SER A O 1
ATOM 636 N N . LEU A 1 88 ? -22.173 15.050 22.163 1.00 76.12 88 LEU A N 1
ATOM 637 C CA . LEU A 1 88 ? -22.941 14.101 22.974 1.00 76.12 88 LEU A CA 1
ATOM 638 C C . LEU A 1 88 ? -23.167 14.631 24.394 1.00 76.12 88 LEU A C 1
ATOM 640 O O . LEU A 1 88 ? -24.278 14.550 24.913 1.00 76.12 88 LEU A O 1
ATOM 644 N N . GLU A 1 89 ? -22.138 15.222 24.999 1.00 77.62 89 GLU A N 1
ATOM 645 C CA . GLU A 1 89 ? -22.202 15.772 26.360 1.00 77.62 89 GLU A CA 1
ATOM 646 C C . GLU A 1 89 ? -23.016 17.078 26.419 1.00 77.62 89 GLU A C 1
ATOM 648 O O . GLU A 1 89 ? -23.744 17.321 27.379 1.00 77.62 89 GLU A O 1
ATOM 653 N N . GLY A 1 90 ? -22.973 17.890 25.359 1.00 63.09 90 GLY A N 1
ATOM 654 C CA . GLY A 1 90 ? -23.728 19.139 25.236 1.00 63.09 90 GLY A CA 1
ATOM 655 C C . GLY A 1 90 ? -25.209 18.984 24.867 1.00 63.09 90 GLY A C 1
ATOM 656 O O . GLY A 1 90 ? -25.894 19.995 24.740 1.00 63.09 90 GLY A O 1
ATOM 657 N N . SER A 1 91 ? -25.720 17.761 24.683 1.00 58.44 91 SER A N 1
ATOM 658 C CA . SER A 1 91 ? -27.112 17.493 24.270 1.00 58.44 91 SER A CA 1
ATOM 659 C C . SER A 1 91 ? -28.102 17.296 25.436 1.00 58.44 91 SER A C 1
ATOM 661 O O . SER A 1 91 ? -29.265 16.978 25.194 1.00 58.44 91 SER A O 1
ATOM 663 N N . SER A 1 92 ? -27.700 17.508 26.699 1.00 56.03 92 SER A N 1
ATOM 664 C CA . SER A 1 92 ? -28.566 17.248 27.870 1.00 56.03 92 SER A CA 1
ATOM 665 C C . SER A 1 92 ? -29.630 18.319 28.191 1.00 56.03 92 SER A C 1
ATOM 667 O O . SER A 1 92 ? -30.280 18.224 29.227 1.00 56.03 92 SER A O 1
ATOM 669 N N . TRP A 1 93 ? -29.872 19.311 27.323 1.00 63.06 93 TRP A N 1
ATOM 670 C CA . TRP A 1 93 ? -30.810 20.423 27.592 1.00 63.06 93 TRP A CA 1
ATOM 671 C C . TRP A 1 93 ? -32.132 20.388 26.803 1.00 63.06 93 TRP A C 1
ATOM 673 O O . TRP A 1 93 ? -32.855 21.380 26.781 1.00 63.06 93 TRP A O 1
ATOM 683 N N . ARG 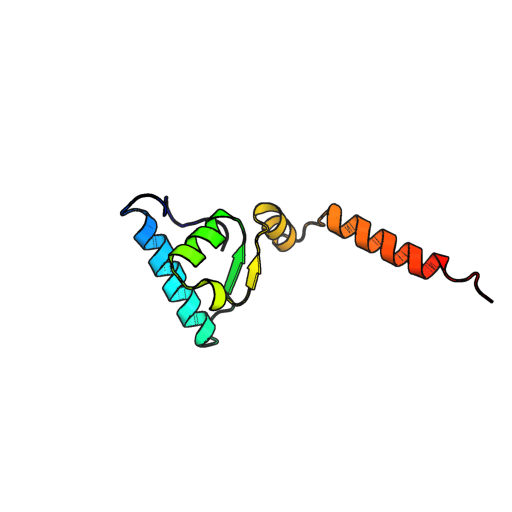A 1 94 ? -32.493 19.267 26.166 1.00 53.53 94 ARG A N 1
ATOM 684 C CA . ARG A 1 94 ? -33.815 19.100 25.529 1.00 53.53 94 ARG A CA 1
ATOM 685 C C . ARG A 1 94 ? -34.710 18.150 26.331 1.00 53.53 94 ARG A C 1
ATOM 687 O O . ARG A 1 94 ? -34.871 16.993 25.950 1.00 53.53 94 ARG A O 1
ATOM 694 N N . ALA A 1 95 ? -35.278 18.665 27.420 1.00 42.31 95 ALA A N 1
ATOM 695 C CA . ALA A 1 95 ? -36.479 18.158 28.085 1.00 42.31 95 ALA A CA 1
ATOM 696 C C . ALA A 1 95 ? -37.381 19.347 28.434 1.00 42.31 95 ALA A C 1
ATOM 698 O O . ALA A 1 95 ? -36.822 20.370 28.892 1.00 42.31 95 ALA A O 1
#

Foldseek 3Di:
DADFPAPLVDPPGVPRRLVVLVVQLVCLQVVNDQAEEEADRNCVSNVVSVRNVSHNYYYNHHPLVVCVVVVDDDPVVVVVVVVVVCVVVVPPPDD

Secondary structure (DSSP, 8-state):
--S-SS-TTSTTTTHHHHHHHHHHHHHHHTTS---EEESHHHHHHHHHHT-GGGSSEEES-SHHHHHHHTTPPPHHHHHHHHHHHHHHHTTTT--

Nearest PDB structures (foldseek):
  7zy7-assembly2_B  TM=9.056E-01  e=5.402E-06  Chlamydomonas reinhardtii
  13pk-assembly4_D  TM=9.424E-01  e=3.368E-05  Trypanosoma brucei
  4fey-assembly1_A  TM=8.619E-01  e=5.682E-05  Francisella tularensis subsp. tularensis SCHU S4
  4dg5-assembly1_A  TM=8.982E-01  e=8.980E-05  Staphylococcus aureus subsp. aureus MRSA252
  3uwd-assembly1_A  TM=9.158E-01  e=1.515E-04  Bacillus anthracis

Sequence (95 aa):
WNGPLGAFEIEPFGQGTFEVARAAARLTKQGRLITVAGGGDTVSALNAAGVTDDFTYVSTAGGAFLEWLEGKDLPGVAVLKQSFKASLEGSSWRA